Protein AF-A0A7J4J664-F1 (afdb_monomer_lite)

Structure (mmCIF, N/CA/C/O backbone):
data_AF-A0A7J4J664-F1
#
_entry.id   AF-A0A7J4J664-F1
#
loop_
_atom_site.group_PDB
_atom_site.id
_atom_site.type_symbol
_atom_site.label_atom_id
_atom_site.label_alt_id
_atom_site.label_comp_id
_atom_site.label_asym_id
_atom_site.label_entity_id
_atom_site.label_seq_id
_atom_site.pdbx_PDB_ins_code
_atom_site.Cartn_x
_atom_site.Cartn_y
_atom_site.Cartn_z
_atom_site.occupancy
_atom_site.B_iso_or_equiv
_atom_site.auth_seq_id
_atom_site.auth_comp_id
_atom_site.auth_asym_id
_atom_site.auth_atom_id
_atom_site.pdbx_PDB_model_num
ATOM 1 N N . MET A 1 1 ? -30.698 -9.936 -2.844 1.00 39.00 1 MET A N 1
ATOM 2 C CA . MET A 1 1 ? -29.753 -10.890 -2.225 1.00 39.00 1 MET A CA 1
ATOM 3 C C . MET A 1 1 ? -28.487 -10.115 -1.899 1.00 39.00 1 MET A C 1
ATOM 5 O O . MET A 1 1 ? -27.941 -9.512 -2.812 1.00 39.00 1 MET A O 1
ATOM 9 N N . ALA A 1 2 ? -28.091 -10.022 -0.628 1.00 41.78 2 ALA A N 1
ATOM 10 C CA . ALA A 1 2 ? -26.862 -9.332 -0.236 1.00 41.78 2 ALA A CA 1
ATOM 11 C C . ALA A 1 2 ? -25.665 -10.271 -0.453 1.00 41.78 2 ALA A C 1
ATOM 13 O O . ALA A 1 2 ? -25.713 -11.421 -0.023 1.00 41.78 2 ALA A O 1
ATOM 14 N N . GLN A 1 3 ? -24.627 -9.807 -1.153 1.00 42.25 3 GLN A N 1
ATOM 15 C CA . GLN A 1 3 ? -23.366 -10.541 -1.272 1.00 42.25 3 GLN A CA 1
ATOM 16 C C . GLN A 1 3 ? -22.592 -10.412 0.044 1.00 42.25 3 GLN A C 1
ATOM 18 O O . GLN A 1 3 ? -22.299 -9.301 0.489 1.00 42.25 3 GLN A O 1
ATOM 23 N N . ILE A 1 4 ? -22.306 -11.559 0.658 1.00 45.47 4 ILE A N 1
ATOM 24 C CA . ILE A 1 4 ? -21.463 -11.695 1.846 1.00 45.47 4 ILE A CA 1
ATOM 25 C C . ILE A 1 4 ? -20.023 -11.863 1.355 1.00 45.47 4 ILE A C 1
ATOM 27 O O . ILE A 1 4 ? -19.772 -12.678 0.466 1.00 45.47 4 ILE A O 1
ATOM 31 N N . ILE A 1 5 ? -19.093 -11.072 1.890 1.00 51.19 5 ILE A N 1
ATOM 32 C CA . ILE A 1 5 ? -17.671 -11.148 1.542 1.00 51.19 5 ILE A CA 1
ATOM 33 C C . ILE A 1 5 ? -16.972 -11.966 2.632 1.00 51.19 5 ILE A C 1
ATOM 35 O O . ILE A 1 5 ? -16.832 -11.492 3.752 1.00 51.19 5 ILE A O 1
ATOM 39 N N . THR A 1 6 ? -16.533 -13.183 2.306 1.00 41.88 6 THR A N 1
ATOM 40 C CA . THR A 1 6 ? -15.765 -14.052 3.217 1.00 41.88 6 THR A CA 1
ATOM 41 C C . THR A 1 6 ? -14.266 -13.953 2.937 1.00 41.88 6 THR A C 1
ATOM 43 O O . THR A 1 6 ? -13.849 -14.094 1.784 1.00 41.88 6 THR A O 1
ATOM 46 N N . PHE A 1 7 ? -13.450 -13.792 3.983 1.00 47.78 7 PHE A N 1
ATOM 47 C CA . PHE A 1 7 ? -11.984 -13.758 3.891 1.00 47.78 7 PHE A CA 1
ATOM 48 C C . PHE A 1 7 ? -11.348 -15.002 4.539 1.00 47.78 7 PHE A C 1
ATOM 50 O O . PHE A 1 7 ? -11.747 -15.381 5.642 1.00 47.78 7 PHE A O 1
ATOM 57 N N . PRO A 1 8 ? -10.338 -15.638 3.912 1.00 37.78 8 PRO A N 1
ATOM 58 C CA . PRO A 1 8 ? -9.648 -16.773 4.513 1.00 37.78 8 PRO A CA 1
ATOM 59 C C . PRO A 1 8 ? -8.739 -16.305 5.662 1.00 37.78 8 PRO A C 1
ATOM 61 O O . PRO A 1 8 ? -7.808 -15.534 5.442 1.00 37.78 8 PRO A O 1
ATOM 64 N N . GLY A 1 9 ? -8.997 -16.798 6.880 1.00 40.56 9 GLY A N 1
ATOM 65 C CA . GLY A 1 9 ? -8.057 -16.718 8.010 1.00 40.56 9 GLY A CA 1
ATOM 66 C C . GLY A 1 9 ? -8.485 -15.938 9.262 1.00 40.56 9 GLY A C 1
ATOM 67 O O . GLY A 1 9 ? -7.640 -15.753 10.132 1.00 40.56 9 GLY A O 1
ATOM 68 N N . ASN A 1 10 ? -9.743 -15.506 9.408 1.00 42.34 10 ASN A N 1
ATOM 69 C CA . ASN A 1 10 ? -10.208 -14.817 10.623 1.00 42.34 10 ASN A CA 1
ATOM 70 C C . ASN A 1 10 ? -11.135 -15.696 11.484 1.00 42.34 10 ASN A C 1
ATOM 72 O O . ASN A 1 10 ? -12.097 -16.275 10.985 1.00 42.34 10 ASN A O 1
ATOM 76 N N . GLU A 1 11 ? -10.872 -15.738 12.794 1.00 37.19 11 GLU A N 1
ATOM 77 C CA . GLU A 1 11 ? -11.875 -16.080 13.813 1.00 37.19 11 GLU A CA 1
ATOM 78 C C . GLU A 1 11 ? -13.066 -15.092 13.752 1.00 37.19 11 GLU A C 1
ATOM 80 O O . GLU A 1 11 ? -12.902 -13.961 13.284 1.00 37.19 11 GLU A O 1
ATOM 85 N N . PRO A 1 12 ? -14.280 -15.493 14.182 1.00 38.53 12 PRO A N 1
ATOM 86 C CA . PRO A 1 12 ? -15.532 -14.912 13.710 1.00 38.53 12 PRO A CA 1
ATOM 87 C C . PRO A 1 12 ? -15.822 -13.553 14.360 1.00 38.53 12 PRO A C 1
ATOM 89 O O . PRO A 1 12 ? -16.554 -13.447 15.340 1.00 38.53 12 PRO A O 1
ATOM 92 N N . SER A 1 13 ? -15.299 -12.481 13.772 1.00 44.56 13 SER A N 1
ATOM 93 C CA . SER A 1 13 ? -15.976 -11.184 13.782 1.00 44.56 13 SER A CA 1
ATOM 94 C C . SER A 1 13 ? -16.833 -11.128 12.521 1.00 44.56 13 SER A C 1
ATOM 96 O O . SER A 1 13 ? -16.269 -11.100 11.431 1.00 44.56 13 SER A O 1
ATOM 98 N N 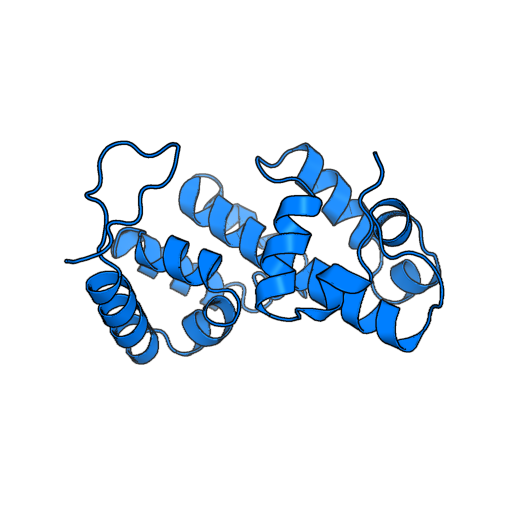. GLY A 1 14 ? -18.158 -11.207 12.682 1.00 51.19 14 GLY A N 1
ATOM 99 C CA . GLY A 1 14 ? -19.135 -11.461 11.615 1.00 51.19 14 GLY A CA 1
ATOM 100 C C . GLY A 1 14 ? -18.859 -10.750 10.288 1.00 51.19 14 GLY A C 1
ATOM 101 O O . GLY A 1 14 ? -18.494 -9.574 10.269 1.00 51.19 14 GLY A O 1
ATOM 102 N N . ASP A 1 15 ? -19.032 -11.491 9.192 1.00 65.81 15 ASP A N 1
ATOM 103 C CA . ASP A 1 15 ? -18.825 -10.997 7.832 1.00 65.81 15 ASP A CA 1
ATOM 104 C C . ASP A 1 15 ? -19.651 -9.725 7.594 1.00 65.81 15 ASP A C 1
ATOM 106 O O . ASP A 1 15 ? -20.878 -9.735 7.705 1.00 65.81 15 ASP A O 1
ATOM 110 N N . LEU A 1 16 ? -18.973 -8.625 7.259 1.00 76.75 16 LEU A N 1
ATOM 111 C CA . LEU A 1 16 ? -19.635 -7.385 6.868 1.00 76.75 16 LEU A CA 1
ATOM 112 C C . LEU A 1 16 ? -20.204 -7.536 5.455 1.00 76.75 16 LEU A C 1
ATOM 114 O O . LEU A 1 16 ? -19.531 -7.984 4.523 1.00 76.75 16 LEU A O 1
ATOM 118 N N . THR A 1 17 ? -21.440 -7.097 5.269 1.00 86.75 17 THR A N 1
ATOM 119 C CA . THR A 1 17 ? -22.032 -6.927 3.944 1.00 86.75 17 THR A CA 1
ATOM 120 C C . THR A 1 17 ? -21.380 -5.756 3.208 1.00 86.75 17 THR A C 1
ATOM 122 O O . THR A 1 17 ? -20.861 -4.813 3.810 1.00 86.75 17 THR A O 1
ATOM 125 N N . LEU A 1 18 ? -21.476 -5.754 1.875 1.00 84.38 18 LEU A N 1
ATOM 126 C CA . LEU A 1 18 ? -20.999 -4.634 1.055 1.00 84.38 18 LEU A CA 1
ATOM 127 C C . LEU A 1 18 ? -21.614 -3.286 1.480 1.00 84.38 18 LEU A C 1
ATOM 129 O O . LEU A 1 18 ? -20.939 -2.259 1.455 1.00 84.38 18 LEU A O 1
ATOM 133 N N . VAL A 1 19 ? -22.887 -3.286 1.888 1.00 88.38 19 VAL A N 1
ATOM 134 C CA . VAL A 1 19 ? -23.586 -2.074 2.339 1.00 88.38 19 VAL A CA 1
ATOM 135 C C . VAL A 1 19 ? -22.968 -1.542 3.631 1.00 88.38 19 VAL A C 1
ATOM 137 O O . VAL A 1 19 ? -22.704 -0.345 3.723 1.00 88.38 19 VAL A O 1
ATOM 140 N N . GLU A 1 20 ? -22.683 -2.417 4.596 1.00 88.69 20 GLU A N 1
ATOM 141 C CA . GLU A 1 20 ? -22.051 -2.034 5.864 1.00 88.69 20 GLU A CA 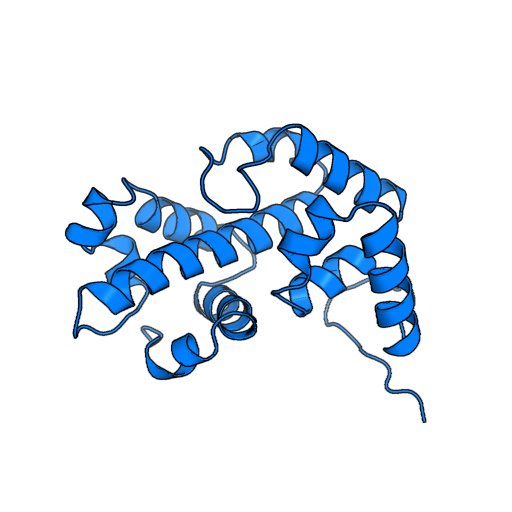1
ATOM 142 C C . GLU A 1 20 ? -20.633 -1.505 5.650 1.00 88.69 20 GLU A C 1
ATOM 144 O O . GLU A 1 20 ? -20.270 -0.480 6.221 1.00 88.69 20 GLU A O 1
ATOM 149 N N . VAL A 1 21 ? -19.850 -2.133 4.767 1.00 89.25 21 VAL A N 1
ATOM 150 C CA . VAL A 1 21 ? -18.510 -1.652 4.395 1.00 89.25 21 VAL A CA 1
ATOM 151 C C . VAL A 1 21 ? -18.571 -0.237 3.817 1.00 89.25 21 VAL A C 1
ATOM 153 O O . VAL A 1 21 ? -17.805 0.632 4.233 1.00 89.25 21 VAL A O 1
ATOM 156 N N . VAL A 1 22 ? -19.492 0.026 2.885 1.00 90.50 22 VAL A N 1
ATOM 157 C CA . VAL A 1 22 ? -19.655 1.358 2.276 1.00 90.50 22 VAL A CA 1
ATOM 158 C C . VAL A 1 22 ? -20.097 2.392 3.313 1.00 90.50 22 VAL A C 1
ATOM 160 O O . VAL A 1 22 ? -19.566 3.503 3.334 1.00 90.50 22 VAL A O 1
ATOM 163 N N . GLN A 1 23 ? -21.033 2.038 4.197 1.00 92.81 23 GLN A N 1
ATOM 164 C CA . GLN A 1 23 ? -21.488 2.921 5.274 1.00 92.81 23 GLN A CA 1
ATOM 165 C C . GLN A 1 23 ? -20.365 3.247 6.262 1.00 92.81 23 GLN A C 1
ATOM 167 O O . GLN A 1 23 ? -20.194 4.413 6.624 1.00 92.81 23 GLN A O 1
ATOM 172 N N . LEU A 1 24 ? -19.574 2.247 6.658 1.00 93.12 24 LEU A N 1
ATOM 173 C CA . LEU A 1 24 ? -18.418 2.432 7.531 1.00 93.12 24 LEU A CA 1
ATOM 174 C C . LEU A 1 24 ? -17.355 3.300 6.864 1.00 93.12 24 LEU A C 1
ATOM 176 O O . LEU A 1 24 ? -16.899 4.256 7.478 1.00 93.12 24 LEU A O 1
ATOM 180 N N . LEU A 1 25 ? -17.008 3.048 5.601 1.00 93.88 25 LEU A N 1
ATOM 181 C CA . LEU A 1 25 ? -16.053 3.885 4.869 1.00 93.88 25 LEU A CA 1
ATOM 182 C C . LEU A 1 25 ? -16.522 5.339 4.771 1.00 93.88 25 LEU A C 1
ATOM 184 O O . LEU A 1 25 ? -15.725 6.251 4.971 1.00 93.88 25 LEU A O 1
ATOM 188 N N . TYR A 1 26 ? -17.809 5.563 4.509 1.00 94.75 26 TYR A N 1
ATOM 189 C CA . TYR A 1 26 ? -18.381 6.907 4.471 1.00 94.75 26 TYR A CA 1
ATOM 190 C C . TYR A 1 26 ? -18.353 7.596 5.843 1.00 94.75 26 TYR A C 1
ATOM 192 O O . TYR A 1 26 ? -18.098 8.798 5.937 1.00 94.75 26 TYR A O 1
ATOM 200 N N . HIS A 1 27 ? -18.598 6.849 6.921 1.00 95.25 27 HIS A N 1
ATOM 201 C CA . HIS A 1 27 ? -18.471 7.360 8.282 1.00 95.25 27 HIS A CA 1
ATOM 202 C C . HIS A 1 27 ? -17.016 7.723 8.612 1.00 95.25 27 HIS A C 1
ATOM 204 O O . HIS A 1 27 ? -16.737 8.833 9.068 1.00 95.25 27 HIS A O 1
ATOM 210 N N . GLU A 1 28 ? -16.081 6.826 8.310 1.00 96.12 28 GLU A N 1
ATOM 211 C CA . GLU A 1 28 ? -14.649 7.028 8.512 1.00 96.12 28 GLU A CA 1
ATOM 212 C C . GLU A 1 28 ? -14.104 8.198 7.685 1.00 96.12 28 GLU A C 1
ATOM 214 O O . GLU A 1 28 ? -13.257 8.944 8.166 1.00 96.12 28 GLU A O 1
ATOM 219 N N . GLU A 1 29 ? -14.615 8.431 6.475 1.00 96.19 29 GLU A N 1
ATOM 220 C CA . GLU A 1 29 ? -14.227 9.577 5.642 1.00 96.19 29 GLU A CA 1
ATOM 221 C C . GLU A 1 29 ? -14.579 10.917 6.303 1.00 96.19 29 GLU A C 1
ATOM 223 O O . GLU A 1 29 ? -13.836 11.886 6.163 1.00 96.19 29 GLU A O 1
ATOM 228 N N . LYS A 1 30 ? -15.669 10.973 7.079 1.00 96.44 30 LYS A N 1
ATOM 229 C CA . LYS A 1 30 ? -16.039 12.166 7.858 1.00 96.44 30 LYS A CA 1
ATOM 230 C C . LYS A 1 30 ? -15.204 12.320 9.122 1.00 96.44 30 LYS A C 1
ATOM 232 O O . LYS A 1 30 ? -14.838 13.436 9.476 1.00 96.44 30 LYS A O 1
ATOM 237 N N . MET A 1 31 ? -14.928 11.215 9.810 1.00 95.50 31 MET A N 1
ATOM 238 C CA . MET A 1 31 ? -14.220 11.229 11.092 1.00 95.50 31 MET A CA 1
ATOM 239 C C . MET A 1 31 ? -12.708 11.405 10.921 1.00 95.50 31 MET A C 1
ATOM 241 O O . MET A 1 31 ? -12.060 12.066 11.729 1.00 95.50 31 MET A O 1
ATOM 245 N N . ARG A 1 32 ? -12.138 10.800 9.874 1.00 96.00 32 ARG A N 1
ATOM 246 C CA . ARG A 1 32 ? -10.693 10.636 9.659 1.00 96.00 32 ARG A CA 1
ATOM 247 C C . ARG A 1 32 ? -10.322 10.880 8.187 1.00 96.00 32 ARG A C 1
ATOM 249 O O . ARG A 1 32 ? -9.676 10.026 7.568 1.00 96.00 32 ARG A O 1
ATOM 256 N N . PRO A 1 33 ? -10.681 12.044 7.610 1.00 96.44 33 PRO A N 1
ATOM 257 C CA . PRO A 1 33 ? -10.576 12.299 6.170 1.00 96.44 33 PRO A CA 1
ATOM 258 C C . PRO A 1 33 ? -9.158 12.106 5.624 1.00 96.44 33 PRO A C 1
ATOM 260 O O . PRO A 1 33 ? -8.974 11.513 4.566 1.00 96.44 33 PRO A O 1
ATOM 263 N N . GLU A 1 34 ? -8.140 12.546 6.366 1.00 96.56 34 GLU A N 1
ATOM 264 C CA . GLU A 1 34 ? -6.739 12.435 5.939 1.00 96.56 34 GLU A CA 1
ATOM 265 C C . GLU A 1 34 ? -6.208 10.997 5.943 1.00 96.56 34 GLU A C 1
ATOM 267 O O . GLU A 1 34 ? -5.300 10.674 5.184 1.00 96.56 34 GLU A O 1
ATOM 272 N N . LEU A 1 35 ? -6.728 10.128 6.813 1.00 97.19 35 LEU A N 1
ATOM 273 C CA . LEU A 1 35 ? -6.356 8.716 6.797 1.00 97.19 35 LEU A CA 1
ATOM 274 C C . LEU A 1 35 ? -7.065 8.014 5.639 1.00 97.19 35 LEU A C 1
ATOM 276 O O . LEU A 1 35 ? -6.430 7.304 4.866 1.00 97.19 35 LEU A O 1
ATOM 280 N N . ILE A 1 36 ? -8.368 8.251 5.484 1.00 97.19 36 ILE A N 1
ATOM 281 C CA . ILE A 1 36 ? -9.159 7.619 4.428 1.00 97.19 36 ILE A CA 1
ATOM 282 C C . ILE A 1 36 ? -8.711 8.050 3.033 1.00 97.19 36 ILE A C 1
ATOM 284 O O . ILE A 1 36 ? -8.695 7.208 2.140 1.00 97.19 36 ILE A O 1
ATOM 288 N N . SER A 1 37 ? -8.251 9.286 2.834 1.00 96.75 37 SER A N 1
ATOM 289 C CA . SER A 1 37 ? -7.697 9.713 1.542 1.00 96.75 37 SER A CA 1
ATOM 290 C C . SER A 1 37 ? -6.460 8.911 1.110 1.00 96.75 37 SER A C 1
ATOM 292 O O . SER A 1 37 ? -6.214 8.779 -0.087 1.00 96.75 37 SER A O 1
ATOM 294 N N . ILE A 1 38 ? -5.716 8.331 2.060 1.00 97.19 38 ILE A N 1
ATOM 295 C CA . ILE A 1 38 ? -4.574 7.441 1.800 1.00 97.19 38 ILE A CA 1
ATOM 296 C C . ILE A 1 38 ? -5.043 6.003 1.531 1.00 97.19 38 ILE A C 1
ATOM 298 O O . ILE A 1 38 ? -4.460 5.303 0.714 1.00 97.19 38 ILE A O 1
ATOM 302 N N . LEU A 1 39 ? -6.077 5.516 2.219 1.00 97.50 39 LEU A N 1
ATOM 303 C CA . LEU A 1 39 ? -6.481 4.107 2.108 1.00 97.50 39 LEU A CA 1
ATOM 304 C C . LEU A 1 39 ? -7.451 3.860 0.945 1.00 97.50 39 LEU A C 1
ATOM 306 O O . LEU A 1 39 ? -7.318 2.871 0.232 1.00 97.50 39 LEU A O 1
ATOM 310 N N . LYS A 1 40 ? -8.413 4.766 0.734 1.00 94.94 40 LYS A N 1
ATOM 311 C CA . LYS A 1 40 ? -9.518 4.644 -0.236 1.00 94.94 40 LYS A CA 1
ATOM 312 C C . LYS A 1 40 ? -9.084 4.384 -1.688 1.00 94.94 40 LYS A C 1
ATOM 314 O O . LYS A 1 40 ? -9.808 3.654 -2.363 1.00 94.94 40 LYS A O 1
ATOM 319 N N . PRO A 1 41 ? -7.941 4.901 -2.187 1.00 96.25 41 PRO A N 1
ATOM 320 C CA . PRO A 1 41 ? -7.448 4.554 -3.523 1.00 96.25 41 PRO A CA 1
ATOM 321 C C . PRO A 1 41 ? -7.096 3.070 -3.708 1.00 96.25 41 PRO A C 1
ATOM 323 O O . PRO A 1 41 ? -6.960 2.622 -4.843 1.00 96.25 41 PRO A O 1
ATOM 326 N N . ILE A 1 42 ? -6.940 2.313 -2.616 1.00 97.25 42 ILE A N 1
ATOM 327 C CA . ILE A 1 42 ? -6.651 0.876 -2.616 1.00 97.25 42 ILE A CA 1
ATOM 328 C C . ILE A 1 42 ? -7.789 0.177 -1.846 1.00 97.25 42 ILE A C 1
ATOM 330 O O . ILE A 1 42 ? -7.668 -0.038 -0.634 1.00 97.25 42 ILE A O 1
ATOM 334 N N . PRO A 1 43 ? -8.921 -0.137 -2.510 1.00 94.50 43 PRO A N 1
ATOM 335 C CA . PRO A 1 43 ? -10.121 -0.682 -1.878 1.00 94.50 43 PRO A CA 1
ATOM 336 C C . PRO A 1 43 ? -9.871 -1.814 -0.882 1.00 94.50 43 PRO A C 1
ATOM 338 O O . PRO A 1 43 ? -10.409 -1.755 0.219 1.00 94.50 43 PRO A O 1
ATOM 341 N N . ASP A 1 44 ? -9.011 -2.785 -1.190 1.00 95.38 44 ASP A N 1
ATOM 342 C CA . ASP A 1 44 ? -8.766 -3.914 -0.277 1.00 95.38 44 ASP A CA 1
ATOM 343 C C . ASP A 1 44 ? -8.135 -3.477 1.052 1.00 95.38 44 ASP A C 1
ATOM 345 O O . ASP A 1 44 ? -8.445 -4.028 2.106 1.00 95.38 44 ASP A O 1
ATOM 349 N N . ILE A 1 45 ? -7.278 -2.454 1.026 1.00 97.00 45 ILE A N 1
ATOM 350 C CA . ILE A 1 45 ? -6.678 -1.873 2.233 1.00 97.00 45 ILE A CA 1
ATOM 351 C C . ILE A 1 45 ? -7.722 -1.067 3.010 1.00 97.00 45 ILE A C 1
ATOM 353 O O . ILE A 1 45 ? -7.769 -1.137 4.239 1.00 97.00 45 ILE A O 1
ATOM 357 N N . ALA A 1 46 ? -8.569 -0.309 2.312 1.00 96.62 46 ALA A N 1
ATOM 358 C CA . ALA A 1 46 ? -9.646 0.454 2.936 1.00 96.62 46 ALA A CA 1
ATOM 359 C C . ALA A 1 46 ? -10.678 -0.467 3.612 1.00 96.62 46 ALA A C 1
ATOM 361 O O . ALA A 1 46 ? -11.123 -0.189 4.726 1.00 96.62 46 ALA A O 1
ATOM 362 N N . ILE A 1 47 ? -11.015 -1.587 2.970 1.00 94.56 47 ILE A N 1
ATOM 363 C CA . ILE A 1 47 ? -11.901 -2.620 3.515 1.00 94.56 47 ILE A CA 1
ATOM 364 C C . ILE A 1 47 ? -11.263 -3.259 4.752 1.00 94.56 47 ILE A C 1
ATOM 366 O O . ILE A 1 47 ? -11.888 -3.319 5.811 1.00 94.56 47 ILE A O 1
ATOM 370 N N . GLU A 1 48 ? -9.997 -3.672 4.662 1.00 94.69 48 GLU A N 1
ATOM 371 C CA . GLU A 1 48 ? -9.277 -4.248 5.801 1.00 94.69 48 GLU A CA 1
ATOM 372 C C . GLU A 1 48 ? -9.232 -3.274 6.992 1.00 94.69 48 GLU A C 1
ATOM 374 O O . GLU A 1 48 ? -9.452 -3.682 8.133 1.00 94.69 48 GLU A O 1
ATOM 379 N N . TYR A 1 49 ? -9.058 -1.975 6.739 1.00 96.25 49 TYR A N 1
ATOM 380 C CA . TYR A 1 49 ? -9.120 -0.939 7.770 1.00 96.25 49 TYR A CA 1
ATOM 381 C C . TYR A 1 49 ? -10.479 -0.862 8.477 1.00 96.25 49 TYR A C 1
ATOM 383 O O . TYR A 1 49 ? -10.524 -0.849 9.709 1.00 96.25 49 TYR A O 1
ATOM 391 N N . VAL A 1 50 ? -11.593 -0.822 7.738 1.00 94.81 50 VAL A N 1
ATOM 392 C CA . VAL A 1 50 ? -12.921 -0.705 8.371 1.00 94.81 50 VAL A CA 1
ATOM 393 C C . VAL A 1 50 ? -13.331 -1.966 9.126 1.00 94.81 50 VAL A C 1
ATOM 395 O O . VAL A 1 50 ? -14.148 -1.884 10.039 1.00 94.81 50 VAL A O 1
ATOM 398 N N . THR A 1 51 ? -12.708 -3.109 8.827 1.00 91.69 51 THR A N 1
ATOM 399 C CA . THR A 1 51 ? -12.898 -4.361 9.582 1.00 91.69 51 THR A CA 1
ATOM 400 C C . THR A 1 51 ? -12.122 -4.409 10.907 1.00 91.69 51 THR A C 1
ATOM 402 O O . THR A 1 51 ? -12.274 -5.363 11.673 1.00 91.69 51 THR A O 1
ATOM 405 N N . LEU A 1 52 ? -11.259 -3.425 11.189 1.00 92.19 52 LEU A N 1
ATOM 406 C CA . LEU A 1 52 ? -10.631 -3.274 12.504 1.00 92.19 52 LEU A CA 1
ATOM 407 C C . LEU A 1 52 ? -11.674 -2.871 13.551 1.00 92.19 52 LEU A C 1
ATOM 409 O O . LEU A 1 52 ? -12.689 -2.267 13.225 1.00 92.19 52 LEU A O 1
ATOM 413 N N . HIS A 1 53 ? -11.416 -3.131 14.830 1.00 91.31 53 HIS A N 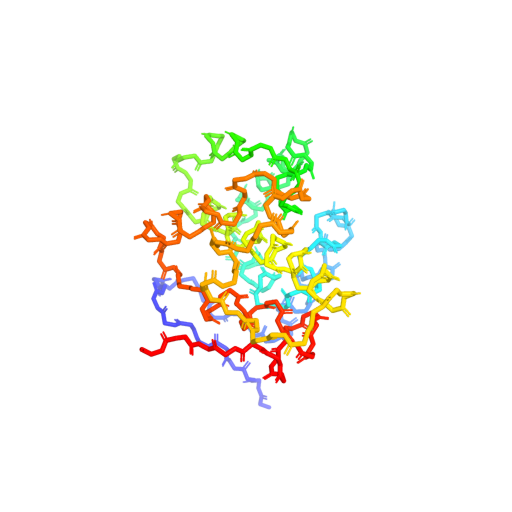1
ATOM 414 C CA . HIS A 1 53 ? -12.251 -2.568 15.895 1.00 91.31 53 HIS A CA 1
ATOM 415 C C . HIS A 1 53 ? -12.054 -1.044 16.009 1.00 91.31 53 HIS A C 1
ATOM 417 O O . HIS A 1 53 ? -10.988 -0.524 15.679 1.00 91.31 53 HIS A O 1
ATOM 423 N N . GLU A 1 54 ? -13.047 -0.311 16.526 1.00 90.44 54 GLU A N 1
ATOM 424 C CA . GLU A 1 54 ? -12.990 1.160 16.651 1.00 90.44 54 GLU A CA 1
ATOM 425 C C . GLU A 1 54 ? -11.745 1.646 17.416 1.00 90.44 54 GLU A C 1
ATOM 427 O O . GLU A 1 54 ? -11.067 2.584 16.996 1.00 90.44 54 GLU A O 1
ATOM 432 N N . ASN A 1 55 ? -11.372 0.957 18.499 1.00 92.19 55 ASN A N 1
ATOM 433 C CA . ASN A 1 55 ? -10.154 1.263 19.254 1.00 92.19 55 ASN A CA 1
ATOM 434 C C . ASN A 1 55 ? -8.877 1.095 18.404 1.00 92.19 55 ASN A C 1
ATOM 436 O O . ASN A 1 55 ? -7.957 1.906 18.497 1.00 92.19 55 ASN A O 1
ATOM 440 N N . GLN A 1 56 ? -8.824 0.078 17.542 1.00 94.50 56 GLN A N 1
ATOM 441 C CA . GLN A 1 56 ? -7.713 -0.166 16.623 1.00 94.50 56 GLN A CA 1
ATOM 442 C C . GLN A 1 56 ? -7.673 0.884 15.507 1.00 94.50 56 GLN A C 1
ATOM 444 O O . GLN A 1 56 ? -6.590 1.368 15.176 1.00 94.50 56 GLN A O 1
ATOM 449 N N . ARG A 1 57 ? -8.833 1.295 14.976 1.00 94.88 57 ARG A N 1
ATOM 450 C CA . ARG A 1 57 ? -8.935 2.403 14.014 1.00 94.88 57 ARG A CA 1
ATOM 451 C C . ARG A 1 57 ? -8.404 3.710 14.600 1.00 94.88 57 ARG A C 1
ATOM 453 O O . ARG A 1 57 ? -7.616 4.387 13.938 1.00 94.88 57 ARG A O 1
ATOM 460 N N . GLY A 1 58 ? -8.739 4.013 15.856 1.00 94.38 58 GLY A N 1
ATOM 461 C CA . GLY A 1 58 ? -8.199 5.165 16.586 1.00 94.38 58 GLY A CA 1
ATOM 462 C C . GLY A 1 58 ? -6.680 5.098 16.795 1.00 94.38 58 GLY A C 1
ATOM 463 O O . GLY A 1 58 ? -5.980 6.093 16.606 1.00 94.38 58 GLY A O 1
ATOM 464 N N . VAL A 1 59 ? -6.134 3.918 17.112 1.00 95.06 59 VAL A N 1
ATOM 465 C CA . VAL A 1 59 ? -4.674 3.716 17.190 1.00 95.06 59 VAL A CA 1
ATOM 466 C C . VAL A 1 59 ? -4.006 3.925 15.830 1.00 95.06 59 VAL A C 1
ATOM 468 O O . VAL A 1 59 ? -2.944 4.544 15.767 1.00 95.06 59 VAL A O 1
ATOM 471 N N . PHE A 1 60 ? -4.610 3.444 14.742 1.00 96.31 60 PHE A N 1
ATOM 472 C CA . PHE A 1 60 ? -4.063 3.612 13.396 1.00 96.31 60 PHE A CA 1
ATOM 473 C C . PHE A 1 60 ? -4.057 5.079 12.952 1.00 96.31 60 PHE A C 1
ATOM 475 O O . PHE A 1 60 ? -3.079 5.555 12.376 1.00 96.31 60 PHE A O 1
ATOM 482 N N . GLU A 1 61 ? -5.106 5.827 13.294 1.00 96.44 61 GLU A N 1
ATOM 483 C CA . GLU A 1 61 ? -5.165 7.272 13.077 1.00 96.44 61 GLU A CA 1
ATOM 484 C C . GLU A 1 61 ? -4.080 8.010 13.867 1.00 96.44 61 GLU A C 1
ATOM 486 O O . GLU A 1 61 ? -3.366 8.845 13.306 1.00 96.44 61 GLU A O 1
ATOM 491 N N . LYS A 1 62 ? -3.914 7.682 15.154 1.00 96.00 62 LYS A N 1
ATOM 492 C CA . LYS A 1 62 ? -2.859 8.261 15.994 1.00 96.00 62 LYS A CA 1
ATOM 493 C C . LYS A 1 62 ? -1.472 7.964 15.425 1.00 96.00 62 LYS A C 1
ATOM 495 O O . LYS A 1 62 ? -0.662 8.876 15.291 1.00 96.00 62 LYS A O 1
ATOM 500 N N . PHE A 1 63 ? -1.238 6.724 15.001 1.00 96.06 63 PHE A N 1
ATOM 501 C CA . PHE A 1 63 ? -0.005 6.326 14.331 1.00 96.06 63 PHE A CA 1
ATOM 502 C C . PHE A 1 63 ? 0.250 7.147 13.063 1.00 96.06 63 PHE A C 1
ATOM 504 O O . PHE A 1 63 ? 1.337 7.697 12.895 1.00 96.06 63 PHE A O 1
ATOM 511 N N . ARG A 1 64 ? -0.754 7.303 12.191 1.00 95.19 64 ARG A N 1
ATOM 512 C CA . ARG A 1 64 ? -0.635 8.174 11.015 1.00 95.19 64 ARG A CA 1
ATOM 513 C C . ARG A 1 64 ? -0.273 9.592 11.440 1.00 95.19 64 ARG A C 1
ATOM 515 O O . ARG A 1 64 ? 0.569 10.213 10.790 1.00 95.19 64 ARG A O 1
ATOM 522 N N . LYS A 1 65 ? -0.910 10.132 12.486 1.00 95.00 65 LYS A N 1
ATOM 523 C CA . LYS A 1 65 ? -0.661 11.495 12.982 1.00 95.00 65 LYS A CA 1
ATOM 524 C C . LYS A 1 65 ? 0.782 11.705 13.415 1.00 95.00 65 LYS A C 1
ATOM 526 O O . LYS A 1 65 ? 1.390 12.681 12.983 1.00 95.00 65 LYS A O 1
ATOM 531 N N . GLU A 1 66 ? 1.327 10.765 14.172 1.00 94.69 66 GLU A N 1
ATOM 532 C CA . GLU A 1 66 ? 2.712 10.797 14.649 1.00 94.69 66 GLU A CA 1
ATOM 533 C C . GLU A 1 66 ? 3.733 10.531 13.528 1.00 94.69 66 GLU A C 1
ATOM 535 O O . GLU A 1 66 ? 4.810 11.126 13.519 1.00 94.69 66 GLU A O 1
ATOM 540 N N . TYR A 1 67 ? 3.384 9.702 12.537 1.00 94.75 67 TYR A N 1
ATOM 541 C CA . TYR A 1 67 ? 4.271 9.304 11.439 1.00 94.75 67 TYR A CA 1
ATOM 542 C C . TYR A 1 67 ? 3.637 9.558 10.055 1.00 94.75 67 TYR A C 1
ATOM 544 O O . TYR A 1 67 ? 3.383 8.614 9.297 1.00 94.75 67 TYR A O 1
ATOM 552 N N . PRO A 1 68 ? 3.421 10.828 9.655 1.00 92.19 68 PRO A N 1
ATOM 553 C CA . PRO A 1 68 ? 2.625 11.187 8.471 1.00 92.19 68 PRO A CA 1
ATOM 554 C C . PRO A 1 68 ? 3.185 10.657 7.144 1.00 92.19 68 PRO A C 1
ATOM 556 O O . PRO A 1 68 ? 2.445 10.471 6.183 1.00 92.19 68 PRO A O 1
ATOM 559 N N . LYS A 1 69 ? 4.491 10.378 7.088 1.00 93.06 69 LYS A N 1
ATOM 560 C CA . LYS A 1 69 ? 5.185 9.860 5.899 1.00 93.06 69 LYS A CA 1
ATOM 561 C C . LYS A 1 69 ? 5.307 8.334 5.866 1.00 93.06 69 LYS A C 1
ATOM 563 O O . LYS A 1 69 ? 5.869 7.781 4.919 1.00 93.06 69 LYS A O 1
ATOM 568 N N . TYR A 1 70 ? 4.851 7.635 6.908 1.00 94.88 70 TYR A N 1
ATOM 569 C CA . TYR A 1 70 ? 5.053 6.191 7.002 1.00 94.88 70 TYR A CA 1
ATOM 570 C C . TYR A 1 70 ? 4.235 5.441 5.949 1.00 94.88 70 TYR A C 1
ATOM 572 O O . TYR A 1 70 ? 4.813 4.681 5.169 1.00 94.88 70 TYR A O 1
ATOM 580 N N . LEU A 1 71 ? 2.918 5.684 5.919 1.00 95.69 71 LEU A N 1
ATOM 581 C CA . LEU A 1 71 ? 1.971 4.980 5.046 1.00 95.69 71 LEU A CA 1
ATOM 582 C C . LEU A 1 71 ? 2.214 5.276 3.563 1.00 95.69 71 LEU A C 1
ATOM 584 O O . LEU A 1 71 ? 2.046 4.393 2.737 1.00 95.69 71 LEU A O 1
ATOM 588 N N . THR A 1 72 ? 2.672 6.484 3.229 1.00 93.62 72 THR A N 1
ATOM 589 C CA . THR A 1 72 ? 2.976 6.885 1.846 1.00 93.62 72 THR A CA 1
ATOM 590 C C . THR A 1 72 ? 4.344 6.401 1.362 1.00 93.62 72 THR A C 1
ATOM 592 O O . THR A 1 72 ? 4.763 6.747 0.264 1.00 93.62 72 THR A O 1
ATOM 595 N N . GLY A 1 73 ? 5.082 5.632 2.171 1.00 87.56 73 GLY A N 1
ATOM 596 C CA . GLY A 1 73 ? 6.374 5.068 1.769 1.00 87.56 73 GLY A CA 1
ATOM 597 C C . GLY A 1 73 ? 7.544 6.054 1.734 1.00 87.56 73 GLY A C 1
ATOM 598 O O . GLY A 1 73 ? 8.666 5.631 1.477 1.00 87.56 73 GLY A O 1
ATOM 599 N N . THR A 1 74 ? 7.320 7.334 2.047 1.00 84.44 74 THR A N 1
ATOM 600 C CA . THR A 1 74 ? 8.329 8.407 1.922 1.00 84.44 74 THR A CA 1
ATOM 601 C C . THR A 1 74 ? 9.176 8.634 3.183 1.00 84.44 74 THR A C 1
ATOM 603 O O . THR A 1 74 ? 10.198 9.312 3.120 1.00 84.44 74 THR A O 1
ATOM 606 N N . GLY A 1 75 ? 8.766 8.099 4.339 1.00 79.19 75 GLY A N 1
ATOM 607 C CA . GLY A 1 75 ? 9.526 8.161 5.600 1.00 79.19 75 GLY A CA 1
ATOM 608 C C . GLY A 1 75 ? 10.548 7.029 5.774 1.00 79.19 75 GLY A C 1
ATOM 609 O O . GLY A 1 75 ? 10.552 6.077 4.999 1.00 79.19 75 GLY A O 1
ATOM 610 N N . ASP A 1 76 ? 11.352 7.080 6.839 1.00 74.75 76 ASP A N 1
ATOM 611 C CA . ASP A 1 76 ? 12.446 6.134 7.153 1.00 74.75 76 ASP A CA 1
ATOM 612 C C . ASP A 1 76 ? 12.004 4.708 7.556 1.00 74.75 76 ASP A C 1
ATOM 614 O O . ASP A 1 76 ? 12.816 3.790 7.610 1.00 74.75 76 ASP A O 1
ATOM 618 N N . GLY A 1 77 ? 10.711 4.486 7.805 1.00 81.06 77 GLY A N 1
ATOM 619 C CA . GLY A 1 77 ? 10.170 3.181 8.195 1.00 81.06 77 GLY A CA 1
ATOM 620 C C . GLY A 1 77 ? 10.359 2.826 9.677 1.00 81.06 77 GLY A C 1
ATOM 621 O O . GLY A 1 77 ? 9.807 1.820 10.123 1.00 81.06 77 GLY A O 1
ATOM 622 N N . CYS A 1 78 ? 11.041 3.659 10.467 1.00 83.12 78 CYS A N 1
ATOM 623 C CA . CYS A 1 78 ? 11.286 3.420 11.894 1.00 83.12 78 CYS A CA 1
ATOM 624 C C . CYS A 1 78 ? 10.017 3.533 12.747 1.00 83.12 78 CYS A C 1
ATOM 626 O O . CYS A 1 78 ? 9.929 2.912 13.806 1.00 83.12 78 CYS A O 1
ATOM 628 N N . GLY A 1 79 ? 9.013 4.279 12.271 1.00 83.25 79 GLY A N 1
ATOM 629 C CA . GLY A 1 79 ? 7.749 4.477 12.985 1.00 83.25 79 GLY A CA 1
ATOM 630 C C . GLY A 1 79 ? 7.017 3.179 13.332 1.00 83.25 79 GLY A C 1
ATOM 631 O O . GLY A 1 79 ? 6.293 3.137 14.320 1.00 83.25 79 GLY A O 1
ATOM 632 N N . ILE A 1 80 ? 7.254 2.087 12.594 1.00 89.81 80 ILE A N 1
ATOM 633 C CA . ILE A 1 80 ? 6.570 0.805 12.823 1.00 89.81 80 ILE A CA 1
ATOM 634 C C . ILE A 1 80 ? 6.744 0.251 14.243 1.00 89.81 80 ILE A C 1
ATOM 636 O O . ILE A 1 80 ? 5.861 -0.463 14.711 1.00 89.81 80 ILE A O 1
ATOM 640 N N . LYS A 1 81 ? 7.821 0.635 14.945 1.00 87.44 81 LYS A N 1
ATOM 641 C CA . LYS A 1 81 ? 8.079 0.283 16.351 1.00 87.44 81 LYS A CA 1
ATOM 642 C C . LYS A 1 81 ? 6.926 0.671 17.282 1.00 87.44 81 LYS A C 1
ATOM 644 O O . LYS A 1 81 ? 6.628 -0.036 18.233 1.00 87.44 81 LYS A O 1
ATOM 649 N N . TYR A 1 82 ? 6.196 1.737 16.956 1.00 84.12 82 TYR A N 1
ATOM 650 C CA . TYR A 1 82 ? 4.995 2.163 17.684 1.00 84.12 82 TYR A CA 1
ATOM 651 C C . TYR A 1 82 ? 3.857 1.120 17.684 1.00 84.12 82 TYR A C 1
ATOM 653 O O . TYR A 1 82 ? 2.961 1.112 18.542 1.00 84.12 82 TYR A O 1
ATOM 661 N N . LEU A 1 83 ? 3.863 0.244 16.680 1.00 88.94 83 LEU A N 1
ATOM 662 C CA . LEU A 1 83 ? 2.838 -0.760 16.440 1.00 88.94 83 LEU A CA 1
ATOM 663 C C . LEU A 1 83 ? 3.338 -2.189 16.682 1.00 88.94 83 LEU A C 1
ATOM 665 O O . LEU A 1 83 ? 2.561 -3.101 16.431 1.00 88.94 83 LEU A O 1
ATOM 669 N N . GLU A 1 84 ? 4.572 -2.412 17.150 1.00 77.12 84 GLU A N 1
ATOM 670 C CA . GLU A 1 84 ? 5.175 -3.758 17.219 1.00 77.12 84 GLU A CA 1
ATOM 671 C C . GLU A 1 84 ? 4.315 -4.782 17.978 1.00 77.12 84 GLU A C 1
ATOM 673 O O . GLU A 1 84 ? 4.102 -5.873 17.460 1.00 77.12 84 GLU A O 1
ATOM 678 N N . ASP A 1 85 ? 3.689 -4.397 19.093 1.00 78.00 85 ASP A N 1
ATOM 679 C CA . ASP A 1 85 ? 2.791 -5.285 19.858 1.00 78.00 85 ASP A CA 1
ATOM 680 C C . ASP A 1 85 ? 1.374 -5.420 19.261 1.00 78.00 85 ASP A C 1
ATOM 682 O O . ASP A 1 85 ? 0.501 -6.097 19.804 1.00 78.00 85 ASP A O 1
ATOM 686 N N . LYS A 1 86 ? 1.089 -4.728 18.155 1.00 79.06 86 LYS A N 1
ATOM 687 C CA . LYS A 1 86 ? -0.250 -4.579 17.564 1.00 79.06 86 LYS A CA 1
ATOM 688 C C . LYS A 1 86 ? -0.302 -5.246 16.196 1.00 79.06 86 LYS A C 1
ATOM 690 O O . LYS A 1 86 ? -0.541 -4.582 15.185 1.00 79.06 86 LYS A O 1
ATOM 695 N N . ASN A 1 87 ? -0.110 -6.566 16.179 1.00 83.94 87 ASN A N 1
ATOM 696 C CA . ASN A 1 87 ? 0.090 -7.393 14.980 1.00 83.94 87 ASN A CA 1
ATOM 697 C C . ASN A 1 87 ? -0.786 -7.001 13.777 1.00 83.94 87 ASN A C 1
ATOM 699 O O . ASN A 1 87 ? -0.246 -6.708 12.715 1.00 83.94 87 ASN A O 1
ATOM 703 N N . ARG A 1 88 ? -2.116 -6.907 13.932 1.00 90.12 88 ARG A N 1
ATOM 704 C CA . ARG A 1 88 ? -3.032 -6.583 12.817 1.00 90.12 88 ARG A CA 1
ATOM 705 C C . ARG A 1 88 ? -2.882 -5.146 12.297 1.00 90.12 88 ARG A C 1
ATOM 707 O O . ARG A 1 88 ? -2.902 -4.923 11.094 1.00 90.12 88 ARG A O 1
ATOM 714 N N . ILE A 1 89 ? -2.665 -4.175 13.185 1.00 93.44 89 ILE A N 1
ATOM 715 C CA . ILE A 1 89 ? -2.488 -2.763 12.810 1.00 93.44 89 ILE A CA 1
ATOM 716 C C . ILE A 1 89 ? -1.123 -2.558 12.144 1.00 93.44 89 ILE A C 1
ATOM 718 O O . ILE A 1 89 ? -1.027 -1.908 11.106 1.00 93.44 89 ILE A O 1
ATOM 722 N N . ALA A 1 90 ? -0.066 -3.139 12.719 1.00 93.69 90 ALA A N 1
ATOM 723 C CA . ALA A 1 90 ? 1.277 -3.112 12.144 1.00 93.69 90 ALA A CA 1
ATOM 724 C C . ALA A 1 90 ? 1.306 -3.777 10.766 1.00 93.69 90 ALA A C 1
ATOM 726 O O . ALA A 1 90 ? 1.959 -3.284 9.847 1.00 93.69 90 ALA A O 1
ATOM 727 N N . SER A 1 91 ? 0.578 -4.886 10.633 1.00 93.38 91 SER A N 1
ATOM 728 C CA . SER A 1 91 ? 0.392 -5.614 9.387 1.00 93.38 91 SER A CA 1
ATOM 729 C C . SER A 1 91 ? -0.207 -4.698 8.309 1.00 93.38 91 SER A C 1
ATOM 731 O O . SER A 1 91 ? 0.447 -4.420 7.301 1.00 93.38 91 SER A O 1
ATOM 733 N N . LEU A 1 92 ? -1.367 -4.096 8.584 1.00 95.81 92 LEU A N 1
ATOM 734 C CA . LEU A 1 92 ? -2.013 -3.147 7.676 1.00 95.81 92 LEU A CA 1
ATOM 735 C C . LEU A 1 92 ? -1.107 -1.951 7.331 1.00 95.81 92 LEU A C 1
ATOM 737 O O . LEU A 1 92 ? -0.995 -1.581 6.165 1.00 95.81 92 LEU A O 1
ATOM 741 N N . ALA A 1 93 ? -0.393 -1.381 8.310 1.00 95.94 93 ALA A N 1
ATOM 742 C CA . ALA A 1 93 ? 0.527 -0.262 8.078 1.00 95.94 93 ALA A CA 1
ATOM 743 C C . ALA A 1 93 ? 1.634 -0.616 7.075 1.00 95.94 93 ALA A C 1
ATOM 745 O O . ALA A 1 93 ? 1.934 0.172 6.174 1.00 95.94 93 ALA A O 1
ATOM 746 N N . ARG A 1 94 ? 2.251 -1.795 7.242 1.00 95.06 94 ARG A N 1
ATOM 747 C CA . ARG A 1 94 ? 3.304 -2.299 6.350 1.00 95.06 94 ARG A CA 1
ATOM 748 C C . ARG A 1 94 ? 2.748 -2.560 4.956 1.00 95.06 94 ARG A C 1
ATOM 750 O O . ARG A 1 94 ? 3.347 -2.096 3.992 1.00 95.06 94 ARG A O 1
ATOM 757 N N . LYS A 1 95 ? 1.588 -3.213 4.852 1.00 96.25 95 LYS A N 1
ATOM 758 C CA . LYS A 1 95 ? 0.898 -3.475 3.581 1.00 96.25 95 LYS A CA 1
ATOM 759 C C . LYS A 1 95 ? 0.629 -2.180 2.805 1.00 96.25 95 LYS A C 1
ATOM 761 O O . LYS A 1 95 ? 1.009 -2.074 1.637 1.00 96.25 95 LYS A O 1
ATOM 766 N N . THR A 1 96 ? 0.077 -1.159 3.465 1.00 97.38 96 THR A N 1
ATOM 767 C CA . THR A 1 96 ? -0.131 0.176 2.873 1.00 97.38 96 THR A CA 1
ATOM 768 C C . THR A 1 96 ? 1.184 0.798 2.423 1.00 97.38 96 THR A C 1
ATOM 770 O O . THR A 1 96 ? 1.311 1.211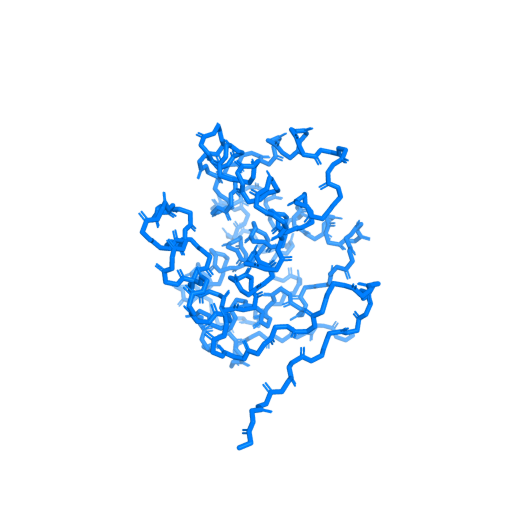 1.270 1.00 97.38 96 THR A O 1
ATOM 773 N N . ARG A 1 97 ? 2.194 0.799 3.298 1.00 96.50 97 ARG A N 1
ATOM 774 C CA . ARG A 1 97 ? 3.516 1.351 2.998 1.00 96.50 97 ARG A CA 1
ATOM 775 C C . ARG A 1 97 ? 4.158 0.692 1.780 1.00 96.50 97 ARG A C 1
ATOM 777 O O . ARG A 1 97 ? 4.614 1.397 0.885 1.00 96.50 97 ARG A O 1
ATOM 784 N N . PHE A 1 98 ? 4.203 -0.635 1.740 1.00 96.69 98 PHE A N 1
ATOM 785 C CA . PHE A 1 98 ? 4.813 -1.388 0.644 1.00 96.69 98 PHE A CA 1
ATOM 786 C C . PHE A 1 98 ? 4.104 -1.117 -0.682 1.00 96.69 98 PHE A C 1
ATOM 788 O O . PHE A 1 98 ? 4.771 -0.938 -1.699 1.00 96.69 98 PHE A O 1
ATOM 795 N N . THR A 1 99 ? 2.775 -0.987 -0.657 1.00 97.75 99 THR A N 1
ATOM 796 C CA . THR A 1 99 ? 1.979 -0.644 -1.842 1.00 97.75 99 THR A CA 1
ATOM 797 C C . THR A 1 99 ? 2.343 0.739 -2.387 1.00 97.75 99 THR A C 1
ATOM 799 O O . THR A 1 99 ? 2.598 0.884 -3.582 1.00 97.75 99 THR A O 1
ATOM 802 N N . TYR A 1 100 ? 2.471 1.751 -1.526 1.00 97.50 100 TYR A N 1
ATOM 803 C CA . TYR A 1 100 ? 2.887 3.094 -1.952 1.00 97.50 100 TYR A CA 1
ATOM 804 C C . TYR A 1 100 ? 4.352 3.181 -2.401 1.00 97.50 100 TYR A C 1
ATOM 806 O O . TYR A 1 100 ? 4.668 3.925 -3.334 1.00 97.50 100 TYR A O 1
ATOM 814 N N . GLN A 1 101 ? 5.254 2.412 -1.785 1.00 95.81 101 GLN A N 1
ATOM 815 C CA . GLN A 1 101 ? 6.637 2.308 -2.263 1.00 95.81 101 GLN A CA 1
ATOM 816 C C . GLN A 1 101 ? 6.689 1.689 -3.663 1.00 95.81 101 GLN A C 1
ATOM 818 O O . GLN A 1 101 ? 7.341 2.239 -4.549 1.00 95.81 101 GLN A O 1
ATOM 823 N N . PHE A 1 102 ? 5.944 0.604 -3.890 1.00 97.06 102 PHE A N 1
ATOM 824 C CA . PHE A 1 102 ? 5.828 -0.018 -5.207 1.00 97.06 102 PHE A CA 1
ATOM 825 C C . PHE A 1 102 ? 5.289 0.960 -6.257 1.00 97.06 102 PHE A C 1
ATOM 827 O O . PHE A 1 102 ? 5.873 1.078 -7.332 1.00 97.06 102 PHE A O 1
ATOM 834 N N . LEU A 1 103 ? 4.226 1.706 -5.930 1.00 96.62 103 LEU A N 1
ATOM 835 C CA . LEU A 1 103 ? 3.679 2.752 -6.802 1.00 96.62 103 LEU A CA 1
ATOM 836 C C . LEU A 1 103 ? 4.737 3.805 -7.148 1.00 96.62 103 LEU A C 1
ATOM 838 O O . LEU A 1 103 ? 4.889 4.159 -8.309 1.00 96.62 103 LEU A O 1
ATOM 842 N N . SER A 1 104 ? 5.522 4.254 -6.167 1.00 95.12 104 SER A N 1
ATOM 843 C CA . SER A 1 104 ? 6.576 5.254 -6.388 1.00 95.12 104 SER A CA 1
ATOM 844 C C . SER A 1 104 ? 7.663 4.750 -7.345 1.00 95.12 104 SER A C 1
ATOM 846 O O . SER A 1 104 ? 8.115 5.491 -8.219 1.00 95.12 104 SER A O 1
ATOM 848 N N . PHE A 1 105 ? 8.050 3.477 -7.225 1.00 95.06 105 PHE A N 1
ATOM 849 C CA . PHE A 1 105 ? 8.990 2.848 -8.156 1.00 95.06 105 PHE A CA 1
ATOM 850 C C . PHE A 1 105 ? 8.391 2.699 -9.555 1.00 95.06 105 PHE A C 1
ATOM 852 O O . PHE A 1 105 ? 9.088 2.919 -10.543 1.00 95.06 105 PHE A O 1
ATOM 859 N N . PHE A 1 106 ? 7.103 2.368 -9.642 1.00 95.38 106 PHE A N 1
ATOM 860 C CA . PHE A 1 106 ? 6.399 2.239 -10.912 1.00 95.38 106 PHE A CA 1
ATOM 861 C C . PHE A 1 106 ? 6.264 3.581 -11.648 1.00 95.38 106 PHE A C 1
ATOM 863 O O . PHE A 1 106 ? 6.539 3.655 -12.844 1.00 95.38 106 PHE A O 1
ATOM 870 N N . GLU A 1 107 ? 5.931 4.666 -10.944 1.00 93.69 107 GLU A N 1
ATOM 871 C CA . GLU A 1 107 ? 5.872 6.009 -11.541 1.00 93.69 107 GLU A CA 1
ATOM 872 C C . GLU A 1 107 ? 7.225 6.477 -12.074 1.00 93.69 107 GLU A C 1
ATOM 874 O O . GLU A 1 107 ? 7.289 7.206 -13.065 1.00 93.69 107 GLU A O 1
ATOM 879 N N . HIS A 1 108 ? 8.315 6.094 -11.408 1.00 92.19 108 HIS A N 1
ATOM 880 C CA . HIS A 1 108 ? 9.653 6.369 -11.911 1.00 92.19 108 HIS A CA 1
ATOM 881 C C . HIS A 1 108 ? 9.958 5.534 -13.159 1.00 92.19 108 HIS A C 1
ATOM 883 O O . HIS A 1 108 ? 10.396 6.084 -14.167 1.00 92.19 108 HIS A O 1
ATOM 889 N N . TYR A 1 109 ? 9.649 4.237 -13.122 1.00 92.56 109 TYR A N 1
ATOM 890 C CA . TYR A 1 109 ? 9.821 3.325 -14.250 1.00 92.56 109 TYR A CA 1
ATOM 891 C C . TYR A 1 109 ? 9.142 3.841 -15.532 1.00 92.56 109 TYR A C 1
ATOM 893 O O . TYR A 1 109 ? 9.792 3.912 -16.576 1.00 92.56 109 TYR A O 1
ATOM 901 N N . LEU A 1 110 ? 7.886 4.301 -15.441 1.00 91.31 110 LEU A N 1
ATOM 902 C CA . LEU A 1 110 ? 7.126 4.824 -16.588 1.00 91.31 110 LEU A CA 1
ATOM 903 C C . LEU A 1 110 ? 7.777 6.033 -17.279 1.00 91.31 110 LEU A C 1
ATOM 905 O O . LEU A 1 110 ? 7.460 6.319 -18.431 1.00 91.31 110 LEU A O 1
ATOM 909 N N . LYS A 1 111 ? 8.658 6.765 -16.592 1.00 86.81 111 LYS A N 1
ATOM 910 C CA . LYS A 1 111 ? 9.326 7.954 -17.141 1.00 86.81 111 LYS A CA 1
ATOM 911 C C . LYS A 1 111 ? 10.626 7.632 -17.865 1.00 86.81 111 LYS A C 1
ATOM 913 O O . LYS A 1 111 ? 11.111 8.476 -18.614 1.00 86.81 111 LYS A O 1
ATOM 918 N N . CYS A 1 112 ? 11.227 6.480 -17.583 1.00 73.69 112 CYS A N 1
ATOM 919 C CA . CYS A 1 112 ? 12.654 6.296 -17.820 1.00 73.69 112 CYS A CA 1
ATOM 920 C C . CYS A 1 112 ? 13.014 5.023 -18.586 1.00 73.69 112 CYS A C 1
ATOM 922 O O . CYS A 1 112 ? 14.120 4.981 -19.125 1.00 73.69 112 CYS A O 1
ATOM 924 N N . GLU A 1 113 ? 12.161 3.991 -18.645 1.00 72.69 113 GLU A N 1
ATOM 925 C CA . GLU A 1 113 ? 12.640 2.671 -19.074 1.00 72.69 113 GLU A CA 1
ATOM 926 C C . GLU A 1 113 ? 11.706 1.829 -19.946 1.00 72.69 113 GLU A C 1
ATOM 928 O O . GLU A 1 113 ? 10.514 1.702 -19.698 1.00 72.69 113 GLU A O 1
ATOM 933 N N . ASP A 1 114 ? 12.335 1.129 -20.897 1.00 64.62 114 ASP A N 1
ATOM 934 C CA . ASP A 1 114 ? 11.749 0.107 -21.781 1.00 64.62 114 ASP A CA 1
ATOM 935 C C . ASP A 1 114 ? 11.969 -1.336 -21.262 1.00 64.62 114 ASP A C 1
ATOM 937 O O . ASP A 1 114 ? 11.741 -2.330 -21.955 1.00 64.62 114 ASP A O 1
ATOM 941 N N . ARG A 1 115 ? 12.486 -1.492 -20.033 1.00 73.19 115 ARG A N 1
ATOM 942 C CA . ARG A 1 115 ? 12.779 -2.807 -19.428 1.00 73.19 115 ARG A CA 1
ATOM 943 C C . ARG A 1 115 ? 11.537 -3.427 -18.793 1.00 73.19 115 ARG A C 1
ATOM 945 O O . ARG A 1 115 ? 10.533 -2.766 -18.600 1.00 73.19 115 ARG A O 1
ATOM 952 N N . LYS A 1 116 ? 11.589 -4.708 -18.417 1.00 84.19 116 LYS A N 1
ATOM 953 C CA . LYS A 1 116 ? 10.505 -5.334 -17.635 1.00 84.19 116 LYS A CA 1
ATOM 954 C C . LYS A 1 116 ? 10.526 -4.817 -16.194 1.00 84.19 116 LYS A C 1
ATOM 956 O O . LYS A 1 116 ? 11.557 -4.918 -15.531 1.00 84.19 116 LYS A O 1
ATOM 961 N N . PHE A 1 117 ? 9.385 -4.346 -15.697 1.00 92.56 117 PHE A N 1
ATOM 962 C CA . PHE A 1 117 ? 9.230 -3.966 -14.295 1.00 92.56 117 PHE A CA 1
ATOM 963 C C . PHE A 1 117 ? 8.978 -5.214 -13.436 1.00 92.56 117 PHE A C 1
ATOM 965 O O . PHE A 1 117 ? 7.969 -5.899 -13.599 1.00 92.56 117 PHE A O 1
ATOM 972 N N . ASN A 1 118 ? 9.926 -5.566 -12.566 1.00 92.25 118 ASN A N 1
ATOM 973 C CA . ASN A 1 118 ? 9.889 -6.796 -11.768 1.00 92.25 118 ASN A CA 1
ATOM 974 C C . ASN A 1 118 ? 10.738 -6.690 -10.485 1.00 92.25 118 ASN A C 1
ATOM 976 O O . ASN A 1 118 ? 11.312 -5.643 -10.187 1.00 92.25 118 ASN A O 1
ATOM 980 N N . SER A 1 119 ? 10.842 -7.774 -9.710 1.00 92.00 119 SER A N 1
ATOM 981 C CA . SER A 1 119 ? 11.625 -7.786 -8.463 1.00 92.00 119 SER A CA 1
ATOM 982 C C . SER A 1 119 ? 13.116 -7.493 -8.680 1.00 92.00 119 SER A C 1
ATOM 984 O O . SER A 1 119 ? 13.725 -6.803 -7.863 1.00 92.00 119 SER A O 1
ATOM 986 N N . ALA A 1 120 ? 13.712 -7.960 -9.783 1.00 91.00 120 ALA A N 1
ATOM 987 C CA . ALA A 1 120 ? 15.110 -7.679 -10.107 1.00 91.00 120 ALA A CA 1
ATOM 988 C C . ALA A 1 120 ? 15.329 -6.198 -10.446 1.00 91.00 120 ALA A C 1
ATOM 990 O O . ALA A 1 120 ? 16.313 -5.615 -9.988 1.00 91.00 120 ALA A O 1
ATOM 991 N N . TYR A 1 121 ? 14.396 -5.590 -11.184 1.00 91.50 121 TYR A N 1
ATOM 992 C CA . TYR A 1 121 ? 14.370 -4.151 -11.430 1.00 91.50 121 TYR A CA 1
ATOM 993 C C . TYR A 1 121 ? 14.354 -3.381 -10.109 1.00 91.50 121 TYR A C 1
ATOM 995 O O . TYR A 1 121 ? 15.268 -2.609 -9.830 1.00 91.50 121 TYR A O 1
ATOM 1003 N N . ILE A 1 122 ? 13.365 -3.659 -9.256 1.00 92.81 122 ILE A N 1
ATOM 1004 C CA . ILE A 1 122 ? 13.173 -2.946 -7.988 1.00 92.81 122 ILE A CA 1
ATOM 1005 C C . ILE A 1 122 ? 14.401 -3.093 -7.079 1.00 92.81 122 ILE A C 1
ATOM 1007 O O . ILE A 1 122 ? 14.815 -2.138 -6.432 1.00 92.81 122 ILE A O 1
ATOM 1011 N N . ALA A 1 123 ? 15.014 -4.276 -7.035 1.00 90.56 123 ALA A N 1
ATOM 1012 C CA . ALA A 1 123 ? 16.123 -4.547 -6.127 1.00 90.56 123 ALA A CA 1
ATOM 1013 C C . ALA A 1 123 ? 17.481 -3.999 -6.590 1.00 90.56 123 ALA A C 1
ATOM 1015 O O . ALA A 1 123 ? 18.350 -3.779 -5.746 1.00 90.56 123 ALA A O 1
ATOM 1016 N N . ARG A 1 124 ? 17.717 -3.894 -7.906 1.00 88.00 124 ARG A N 1
ATOM 1017 C CA . ARG A 1 124 ? 19.077 -3.745 -8.462 1.00 88.00 124 ARG A CA 1
ATOM 1018 C C . ARG A 1 124 ? 19.221 -2.657 -9.518 1.00 88.00 124 ARG A C 1
ATOM 1020 O O . ARG A 1 124 ? 20.337 -2.452 -9.988 1.00 88.00 124 ARG A O 1
ATOM 1027 N N . ASN A 1 125 ? 18.144 -1.994 -9.932 1.00 89.31 125 ASN A N 1
ATOM 1028 C CA . ASN A 1 125 ? 18.247 -0.951 -10.943 1.00 89.31 125 ASN A CA 1
ATOM 1029 C C . ASN A 1 125 ? 19.053 0.254 -10.398 1.00 89.31 125 ASN A C 1
ATOM 1031 O O . ASN A 1 125 ? 18.659 0.826 -9.378 1.00 89.31 125 ASN A O 1
ATOM 1035 N N . PRO A 1 126 ? 20.166 0.653 -11.049 1.00 88.88 126 PRO A N 1
ATOM 1036 C CA . PRO A 1 126 ? 21.000 1.750 -10.561 1.00 88.88 126 PRO A CA 1
ATOM 1037 C C . PRO A 1 126 ? 20.292 3.108 -10.554 1.00 88.88 126 PRO A C 1
ATOM 1039 O O . PRO A 1 126 ? 20.451 3.853 -9.594 1.00 88.88 126 PRO A O 1
ATOM 1042 N N . GLN A 1 127 ? 19.484 3.405 -11.578 1.00 88.50 127 GLN A N 1
ATOM 1043 C CA . GLN A 1 127 ? 18.749 4.671 -11.697 1.00 88.50 127 GLN A CA 1
ATOM 1044 C C . GLN A 1 127 ? 17.674 4.770 -10.614 1.00 88.50 127 GLN A C 1
ATOM 1046 O O . GLN A 1 127 ? 17.563 5.778 -9.921 1.00 88.50 127 GLN A O 1
ATOM 1051 N N . LEU A 1 128 ? 16.946 3.675 -10.380 1.00 89.25 128 LEU A N 1
ATOM 1052 C CA . LEU A 1 128 ? 15.991 3.602 -9.282 1.00 89.25 128 LEU A CA 1
ATOM 1053 C C . LEU A 1 128 ? 16.683 3.797 -7.925 1.00 89.25 128 LEU A C 1
ATOM 1055 O O . LEU A 1 128 ? 16.152 4.503 -7.074 1.00 89.25 128 LEU A O 1
ATOM 1059 N N . ASN A 1 129 ? 17.858 3.196 -7.711 1.00 89.50 129 ASN A N 1
ATOM 1060 C CA . ASN A 1 129 ? 18.605 3.331 -6.457 1.00 89.50 129 ASN A CA 1
ATOM 1061 C C . ASN A 1 129 ? 19.209 4.733 -6.263 1.00 89.50 129 ASN A C 1
ATOM 1063 O O . ASN A 1 129 ? 19.428 5.140 -5.127 1.00 89.50 129 ASN A O 1
ATOM 1067 N N . GLU A 1 130 ? 19.461 5.478 -7.336 1.00 90.56 130 GLU A N 1
ATOM 1068 C CA . GLU A 1 130 ? 19.861 6.886 -7.256 1.00 90.56 130 GLU A CA 1
ATOM 1069 C C . GLU A 1 130 ? 18.717 7.758 -6.716 1.00 90.56 130 GLU A C 1
ATOM 1071 O O . GLU A 1 130 ? 18.929 8.587 -5.833 1.00 90.56 130 GLU A O 1
ATOM 1076 N N . ILE A 1 131 ? 17.486 7.520 -7.183 1.00 90.88 131 ILE A N 1
ATOM 1077 C CA . ILE A 1 131 ? 16.296 8.276 -6.761 1.00 90.88 131 ILE A CA 1
ATOM 1078 C C . ILE A 1 131 ? 15.750 7.800 -5.408 1.00 90.88 131 ILE A C 1
ATOM 1080 O O . ILE A 1 131 ? 15.310 8.607 -4.587 1.00 90.88 131 ILE A O 1
ATOM 1084 N N . PHE A 1 132 ? 15.790 6.492 -5.153 1.00 90.25 132 PHE A N 1
ATOM 1085 C CA . PHE A 1 132 ? 15.286 5.857 -3.936 1.00 90.25 132 PHE A CA 1
ATOM 1086 C C . PHE A 1 132 ? 16.374 5.006 -3.259 1.00 90.25 132 PHE A C 1
ATOM 1088 O O . PHE A 1 132 ? 16.275 3.770 -3.256 1.00 90.25 132 PHE A O 1
ATOM 1095 N N . PRO A 1 133 ? 17.395 5.634 -2.642 1.00 89.25 133 PRO A N 1
ATOM 1096 C CA . PRO A 1 133 ? 18.531 4.925 -2.059 1.00 89.25 133 PRO A CA 1
ATOM 1097 C C . PRO A 1 133 ? 18.108 3.803 -1.118 1.00 89.25 133 PRO A C 1
ATOM 1099 O O . PRO A 1 133 ? 17.401 4.025 -0.132 1.00 89.25 133 PRO A O 1
ATOM 1102 N N . HIS A 1 134 ? 18.531 2.580 -1.444 1.00 86.62 134 HIS A N 1
ATOM 1103 C CA . HIS A 1 134 ? 18.284 1.348 -0.690 1.00 86.62 134 HIS A CA 1
ATOM 1104 C C . HIS A 1 134 ? 16.809 0.954 -0.501 1.00 86.62 134 HIS A C 1
ATOM 1106 O O . HIS A 1 134 ? 16.542 -0.121 0.037 1.00 86.62 134 HIS A O 1
ATOM 1112 N N . GLN A 1 135 ? 15.832 1.750 -0.949 1.00 90.81 135 GLN A N 1
ATOM 1113 C CA . GLN A 1 135 ? 14.422 1.480 -0.661 1.00 90.81 135 GLN A CA 1
ATOM 1114 C C . GLN A 1 135 ? 13.922 0.216 -1.359 1.00 90.81 135 GLN A C 1
ATOM 1116 O O . GLN A 1 135 ? 13.212 -0.573 -0.740 1.00 90.81 135 GLN A O 1
ATOM 1121 N N . GLY A 1 136 ? 14.321 -0.005 -2.614 1.00 91.88 136 GLY A N 1
ATOM 1122 C CA . GLY A 1 136 ? 13.965 -1.215 -3.353 1.00 91.88 136 GLY A CA 1
ATOM 1123 C C . GLY A 1 136 ? 14.549 -2.479 -2.719 1.00 91.88 136 GLY A C 1
ATOM 1124 O O . GLY A 1 136 ? 13.837 -3.461 -2.515 1.00 91.88 136 GLY A O 1
ATOM 1125 N N . HIS A 1 137 ? 15.820 -2.434 -2.300 1.00 91.00 137 HIS A N 1
ATOM 1126 C CA . HIS A 1 137 ? 16.444 -3.527 -1.550 1.00 91.00 137 HIS A CA 1
ATOM 1127 C C . HIS A 1 137 ? 15.726 -3.783 -0.217 1.00 91.00 137 HIS A C 1
ATOM 1129 O O . HIS A 1 137 ? 15.381 -4.924 0.090 1.00 91.00 137 HIS A O 1
ATOM 1135 N N . ASN A 1 138 ? 15.449 -2.726 0.549 1.00 90.88 138 ASN A N 1
ATOM 1136 C CA . ASN A 1 138 ? 14.775 -2.816 1.842 1.00 90.88 138 ASN A CA 1
ATOM 1137 C C . ASN A 1 138 ? 13.351 -3.362 1.711 1.00 90.88 138 ASN A C 1
ATOM 1139 O O . ASN A 1 138 ? 12.941 -4.176 2.533 1.00 90.88 138 ASN A O 1
ATOM 1143 N N . LEU A 1 139 ? 12.607 -2.967 0.673 1.00 93.00 139 LEU A N 1
ATOM 1144 C CA . LEU A 1 139 ? 11.292 -3.535 0.377 1.00 93.00 139 LEU A CA 1
ATOM 1145 C C . LEU A 1 139 ? 11.398 -5.049 0.180 1.00 93.00 139 LEU A C 1
ATOM 1147 O O . LEU A 1 139 ? 10.682 -5.801 0.834 1.00 93.00 139 LEU A O 1
ATOM 1151 N N . MET A 1 140 ? 12.330 -5.502 -0.661 1.00 93.69 140 MET A N 1
ATOM 1152 C CA . MET A 1 140 ? 12.519 -6.930 -0.918 1.00 93.69 140 MET A CA 1
ATOM 1153 C C . MET A 1 140 ? 12.934 -7.706 0.335 1.00 93.69 140 MET A C 1
ATOM 1155 O O . MET A 1 140 ? 12.446 -8.814 0.542 1.00 93.69 140 MET A O 1
ATOM 1159 N N . GLN A 1 141 ? 13.804 -7.14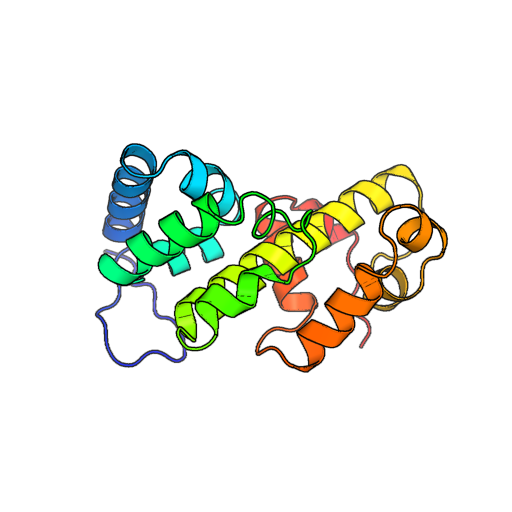5 1.180 1.00 91.62 141 GLN A N 1
ATOM 1160 C CA . GLN A 1 141 ? 14.177 -7.781 2.449 1.00 91.62 141 GLN A CA 1
ATOM 1161 C C . GLN A 1 141 ? 12.995 -7.851 3.417 1.00 91.62 141 GLN A C 1
ATOM 1163 O O . GLN A 1 141 ? 12.744 -8.899 4.000 1.00 91.62 141 GLN A O 1
ATOM 1168 N N . ASN A 1 142 ? 12.220 -6.774 3.546 1.00 90.69 142 ASN A N 1
ATOM 1169 C CA . ASN A 1 142 ? 11.054 -6.754 4.425 1.00 90.69 142 ASN A CA 1
ATOM 1170 C C . ASN A 1 142 ? 9.975 -7.747 3.973 1.00 90.69 142 ASN A C 1
ATOM 1172 O O . ASN A 1 142 ? 9.392 -8.424 4.816 1.00 90.69 142 ASN A O 1
ATOM 1176 N N . LEU A 1 143 ? 9.738 -7.875 2.663 1.00 92.69 143 LEU A N 1
ATOM 1177 C CA . LEU A 1 143 ? 8.767 -8.827 2.115 1.00 92.69 143 LEU A CA 1
ATOM 1178 C C . LEU A 1 143 ? 9.156 -10.288 2.379 1.00 92.69 143 LEU A C 1
ATOM 1180 O O . LEU A 1 143 ? 8.273 -11.104 2.605 1.00 92.69 143 LEU A O 1
ATOM 1184 N N . ARG A 1 144 ? 10.454 -10.624 2.453 1.00 89.44 144 ARG A N 1
ATOM 1185 C CA . ARG A 1 144 ? 10.909 -11.980 2.838 1.00 89.44 144 ARG A CA 1
ATOM 1186 C C . ARG A 1 144 ? 10.485 -12.390 4.248 1.00 89.44 144 ARG A C 1
ATOM 1188 O O . ARG A 1 144 ? 10.432 -13.579 4.540 1.00 89.44 144 ARG A O 1
ATOM 1195 N N . HIS A 1 145 ? 10.224 -11.416 5.114 1.00 86.94 145 HIS A N 1
ATOM 1196 C CA . HIS A 1 145 ? 9.807 -11.619 6.501 1.00 86.94 145 HIS A CA 1
ATOM 1197 C C . HIS A 1 145 ? 8.347 -11.213 6.736 1.00 86.94 145 HIS A C 1
ATOM 1199 O O . HIS A 1 145 ? 7.922 -11.064 7.881 1.00 86.94 145 HIS A O 1
ATOM 1205 N N . SER A 1 146 ? 7.584 -10.994 5.665 1.00 87.31 146 SER A N 1
ATOM 1206 C CA . SER A 1 146 ? 6.184 -10.588 5.720 1.00 87.31 146 SER A CA 1
ATOM 1207 C C . SER A 1 146 ? 5.279 -11.716 5.214 1.00 87.31 146 SER A C 1
ATOM 1209 O O . SER A 1 146 ? 5.740 -12.568 4.456 1.00 87.31 146 SER A O 1
ATOM 1211 N N . PRO A 1 147 ? 3.989 -11.726 5.595 1.00 88.31 147 PRO A N 1
ATOM 1212 C CA . PRO A 1 147 ? 3.028 -12.673 5.039 1.00 88.31 147 PRO A CA 1
ATOM 1213 C C . PRO A 1 147 ? 2.699 -12.394 3.564 1.00 88.31 147 PRO A C 1
ATOM 1215 O O . PRO A 1 147 ? 2.120 -13.260 2.922 1.00 88.31 147 PRO A O 1
ATOM 1218 N N . TRP A 1 148 ? 3.058 -11.217 3.035 1.00 92.56 148 TRP A N 1
ATOM 1219 C CA . TRP A 1 148 ? 2.859 -10.859 1.632 1.00 92.56 148 TRP A CA 1
ATOM 1220 C C . TRP A 1 148 ? 4.128 -11.005 0.805 1.00 92.56 148 TRP A C 1
ATOM 1222 O O . TRP A 1 148 ? 5.234 -10.691 1.259 1.00 92.56 148 TRP A O 1
ATOM 1232 N N . ASN A 1 149 ? 3.934 -11.359 -0.457 1.00 93.62 149 ASN A N 1
ATOM 1233 C CA . ASN A 1 149 ? 4.942 -11.315 -1.503 1.00 93.62 149 ASN A CA 1
ATOM 1234 C C . ASN A 1 149 ? 4.773 -10.078 -2.410 1.00 93.62 149 ASN A C 1
ATOM 1236 O O . ASN A 1 149 ? 3.831 -9.293 -2.289 1.00 93.62 149 ASN A O 1
ATOM 1240 N N . LEU A 1 150 ? 5.720 -9.880 -3.331 1.00 95.12 150 LEU A N 1
ATOM 1241 C CA . LEU A 1 150 ? 5.710 -8.724 -4.228 1.00 95.12 150 LEU A CA 1
ATOM 1242 C C . LEU A 1 150 ? 4.534 -8.743 -5.222 1.00 95.12 150 LEU A C 1
ATOM 1244 O O . LEU A 1 150 ? 4.050 -7.669 -5.571 1.00 95.12 150 LEU A O 1
ATOM 1248 N N . ASP A 1 151 ? 4.062 -9.915 -5.650 1.00 95.12 151 ASP A N 1
ATOM 1249 C CA . ASP A 1 151 ? 2.938 -10.042 -6.590 1.00 95.12 151 ASP A CA 1
ATOM 1250 C C . ASP A 1 151 ? 1.621 -9.590 -5.940 1.00 95.12 151 ASP A C 1
ATOM 1252 O O . ASP A 1 151 ? 0.794 -8.925 -6.572 1.00 95.12 151 ASP A O 1
ATOM 1256 N N . GLU A 1 152 ? 1.443 -9.887 -4.652 1.00 96.12 152 GLU A N 1
ATOM 1257 C CA . GLU A 1 152 ? 0.324 -9.383 -3.853 1.00 96.12 152 GLU A CA 1
ATOM 1258 C C . GLU A 1 152 ? 0.388 -7.857 -3.721 1.00 96.12 152 GLU A C 1
ATOM 1260 O O . GLU A 1 152 ? -0.611 -7.174 -3.954 1.00 96.12 152 GLU A O 1
ATOM 1265 N N . ILE A 1 153 ? 1.569 -7.297 -3.437 1.00 97.62 153 ILE A N 1
ATOM 1266 C CA . ILE A 1 153 ? 1.764 -5.838 -3.387 1.00 97.62 153 ILE A CA 1
ATOM 1267 C C . ILE A 1 153 ? 1.496 -5.188 -4.751 1.00 97.62 153 ILE A C 1
ATOM 1269 O O . ILE A 1 153 ? 0.823 -4.158 -4.821 1.00 97.62 153 ILE A O 1
ATOM 1273 N N . ALA A 1 154 ? 1.965 -5.793 -5.843 1.00 97.06 154 ALA A N 1
ATOM 1274 C CA . ALA A 1 154 ? 1.700 -5.321 -7.199 1.00 97.06 154 ALA A CA 1
ATOM 1275 C C . ALA A 1 154 ? 0.198 -5.356 -7.527 1.00 97.06 154 ALA A C 1
ATOM 1277 O O . ALA A 1 154 ? -0.321 -4.435 -8.159 1.00 97.06 154 ALA A O 1
ATOM 1278 N N . SER A 1 155 ? -0.519 -6.380 -7.058 1.00 97.38 155 SER A N 1
ATOM 1279 C CA . SER A 1 155 ? -1.968 -6.517 -7.245 1.00 97.38 155 SER A CA 1
ATOM 1280 C C . SER A 1 155 ? -2.761 -5.442 -6.501 1.00 97.38 155 SER A C 1
ATOM 1282 O O . SER A 1 155 ? -3.721 -4.908 -7.060 1.00 97.38 155 SER A O 1
ATOM 1284 N N . LEU A 1 156 ? -2.343 -5.078 -5.284 1.00 97.94 156 LEU A N 1
ATOM 1285 C CA . LEU A 1 156 ? -2.914 -3.953 -4.532 1.00 97.94 156 LEU A CA 1
ATOM 1286 C C . LEU A 1 156 ? -2.628 -2.623 -5.230 1.00 97.94 156 LEU A C 1
ATOM 1288 O O . LEU A 1 156 ? -3.535 -1.823 -5.446 1.00 97.94 156 LEU A O 1
ATOM 1292 N N . ALA A 1 157 ? -1.380 -2.403 -5.647 1.00 97.69 157 ALA A N 1
ATOM 1293 C CA . ALA A 1 157 ? -0.986 -1.196 -6.367 1.00 97.69 157 ALA A CA 1
ATOM 1294 C C . ALA A 1 157 ? -1.777 -1.037 -7.678 1.00 97.69 157 ALA A C 1
ATOM 1296 O O . ALA A 1 157 ? -2.188 0.070 -8.030 1.00 97.69 157 ALA A O 1
ATOM 1297 N N . ALA A 1 158 ? -2.075 -2.144 -8.362 1.00 97.62 158 ALA A N 1
ATOM 1298 C CA . ALA A 1 158 ? -2.880 -2.160 -9.579 1.00 97.62 158 ALA A CA 1
ATOM 1299 C C . ALA A 1 158 ? -4.350 -1.749 -9.378 1.00 97.62 158 ALA A C 1
ATOM 1301 O O . ALA A 1 158 ? -5.039 -1.496 -10.365 1.00 97.62 158 ALA A O 1
ATOM 1302 N N . GLN A 1 159 ? -4.848 -1.681 -8.139 1.00 97.38 159 GLN A N 1
ATOM 1303 C CA . GLN A 1 159 ? -6.170 -1.108 -7.849 1.00 97.38 159 GLN A CA 1
ATOM 1304 C C . GLN A 1 159 ? -6.165 0.414 -8.011 1.00 97.38 159 GLN A C 1
ATOM 1306 O O . GLN A 1 159 ? -7.160 0.987 -8.443 1.00 97.38 159 GLN A O 1
ATOM 1311 N N . MET A 1 160 ? -5.026 1.050 -7.722 1.00 96.06 160 MET A N 1
ATOM 1312 C CA . MET A 1 160 ? -4.827 2.485 -7.909 1.00 96.06 160 MET A CA 1
ATOM 1313 C C . MET A 1 160 ? -4.307 2.816 -9.316 1.00 96.06 160 MET A C 1
ATOM 1315 O O . MET A 1 160 ? -4.692 3.832 -9.890 1.00 96.06 160 MET A O 1
ATOM 1319 N N . ARG A 1 161 ? -3.427 1.975 -9.876 1.00 96.00 161 ARG A N 1
ATOM 1320 C CA . ARG A 1 161 ? -2.815 2.155 -11.205 1.00 96.00 161 ARG A CA 1
ATOM 1321 C C . ARG A 1 161 ? -2.917 0.879 -12.041 1.00 96.00 161 ARG A C 1
ATOM 1323 O O . ARG A 1 161 ? -1.987 0.068 -12.038 1.00 96.00 161 ARG A O 1
ATOM 1330 N N . PRO A 1 162 ? -4.041 0.666 -12.752 1.00 95.44 162 PRO A N 1
ATOM 1331 C CA . PRO A 1 162 ? -4.292 -0.565 -13.502 1.00 95.44 162 PRO A CA 1
ATOM 1332 C C . PRO A 1 162 ? -3.216 -0.914 -14.536 1.00 9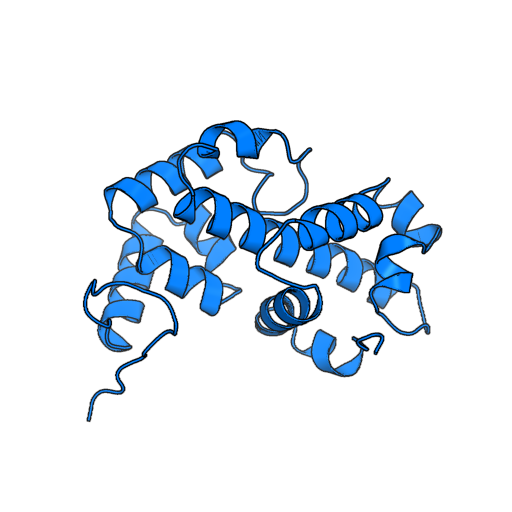5.44 162 PRO A C 1
ATOM 1334 O O . PRO A 1 162 ? -3.025 -2.095 -14.835 1.00 95.44 162 PRO A O 1
ATOM 1337 N N . GLU A 1 163 ? -2.472 0.077 -15.039 1.00 93.75 163 GLU A N 1
ATOM 1338 C CA . GLU A 1 163 ? -1.381 -0.114 -16.001 1.00 93.75 163 GLU A CA 1
ATOM 1339 C C . GLU A 1 163 ? -0.296 -1.056 -15.472 1.00 93.75 163 GLU A C 1
ATOM 1341 O O . GLU A 1 163 ? 0.336 -1.760 -16.257 1.00 93.75 163 GLU A O 1
ATOM 1346 N N . ILE A 1 164 ? -0.121 -1.156 -14.149 1.00 95.00 164 ILE A N 1
ATOM 1347 C CA . ILE A 1 164 ? 0.814 -2.097 -13.515 1.00 95.00 164 ILE A CA 1
ATOM 1348 C C . ILE A 1 164 ? 0.614 -3.518 -14.049 1.00 95.00 164 ILE A C 1
ATOM 1350 O O . ILE A 1 164 ? 1.595 -4.212 -14.298 1.00 95.00 164 ILE A O 1
ATOM 1354 N N . ARG A 1 165 ? -0.627 -3.943 -14.316 1.00 93.81 165 ARG A N 1
ATOM 1355 C CA . ARG A 1 165 ? -0.924 -5.285 -14.855 1.00 93.81 165 ARG A CA 1
ATOM 1356 C C . ARG A 1 165 ? -0.292 -5.516 -16.229 1.00 93.81 165 ARG A C 1
ATOM 1358 O O . ARG A 1 165 ? 0.083 -6.638 -16.558 1.00 93.81 165 ARG A O 1
ATOM 1365 N N . ALA A 1 166 ? -0.149 -4.461 -17.028 1.00 90.69 166 ALA A N 1
ATOM 1366 C CA . ALA A 1 166 ? 0.441 -4.532 -18.358 1.00 90.69 166 ALA A CA 1
ATOM 1367 C C . ALA A 1 166 ? 1.973 -4.586 -18.317 1.00 90.69 166 ALA A C 1
ATOM 1369 O O . ALA A 1 166 ? 2.559 -5.266 -19.157 1.00 90.69 166 ALA A O 1
ATOM 1370 N N . TYR A 1 167 ? 2.618 -3.954 -17.335 1.00 91.50 167 TYR A N 1
ATOM 1371 C CA . TYR A 1 167 ? 4.082 -3.815 -17.277 1.00 91.50 167 TYR A CA 1
ATOM 1372 C C . TYR A 1 167 ? 4.767 -4.756 -16.284 1.00 91.50 167 TYR A C 1
ATOM 1374 O O . TYR A 1 167 ? 5.887 -5.210 -16.531 1.00 91.50 167 TYR A O 1
ATOM 1382 N N . TYR A 1 168 ? 4.107 -5.062 -15.168 1.00 92.44 168 TYR A N 1
ATOM 1383 C CA . TYR A 1 168 ? 4.667 -5.908 -14.129 1.00 92.44 168 TYR A CA 1
ATOM 1384 C C . TYR A 1 168 ? 4.783 -7.351 -14.613 1.00 92.44 168 TYR A C 1
ATOM 1386 O O . TYR A 1 168 ? 3.847 -7.922 -15.184 1.00 92.44 168 TYR A O 1
ATOM 1394 N N . ARG A 1 169 ? 5.958 -7.945 -14.420 1.00 89.88 169 ARG A N 1
ATOM 1395 C CA . ARG A 1 169 ? 6.233 -9.337 -14.780 1.00 89.88 169 ARG A CA 1
ATOM 1396 C C . ARG A 1 169 ? 6.849 -10.047 -13.578 1.00 89.88 169 ARG A C 1
ATOM 1398 O O . ARG A 1 169 ? 8.014 -9.779 -13.286 1.00 89.88 169 ARG A O 1
ATOM 1405 N N . PRO A 1 170 ? 6.114 -10.946 -12.906 1.00 85.69 170 PRO A N 1
ATOM 1406 C CA . PRO A 1 170 ? 6.685 -11.794 -11.869 1.00 85.69 170 PRO A CA 1
ATOM 1407 C C . PRO A 1 170 ? 7.902 -12.550 -12.411 1.00 85.69 170 PRO A C 1
ATOM 1409 O O . PRO A 1 170 ? 7.923 -12.950 -13.579 1.00 85.69 170 PRO A O 1
ATOM 1412 N N . ILE A 1 171 ? 8.929 -12.721 -11.581 1.00 79.38 171 ILE A N 1
ATOM 1413 C CA . ILE A 1 171 ? 10.022 -13.648 -11.889 1.00 79.38 171 ILE A CA 1
ATOM 1414 C C . ILE A 1 171 ? 9.631 -14.976 -11.247 1.00 79.38 171 ILE A C 1
ATOM 1416 O O . ILE A 1 171 ? 9.607 -15.066 -10.022 1.00 79.38 171 ILE A O 1
ATOM 1420 N N . THR A 1 172 ? 9.279 -15.947 -12.089 1.00 57.41 172 THR A N 1
ATOM 1421 C CA . THR A 1 172 ? 9.104 -17.363 -11.732 1.00 57.41 172 THR A CA 1
ATOM 1422 C C . THR A 1 172 ? 10.429 -18.012 -11.379 1.00 57.41 172 THR A C 1
ATOM 1424 O O . THR A 1 172 ? 11.403 -17.738 -12.122 1.00 57.41 172 THR A O 1
#

Sequence (172 aa):
MAQIITFPGNEPSGDLTLVEVVQLLYHEEKMRPELISILKPIPDIAIEYVTLHENQRGVFEKFRKEYPKYLTGTGDGCGIKYLEDKNRIASLARKTRFTYQFLSFFEHYLKCEDRKFNSAYIARNPQLNEIFPHQGHNLMQNLRHSPWNLDEIASLAAQMRPEIRAYYRPIT

pLDDT: mean 87.32, std 14.76, range [37.19, 97.94]

Foldseek 3Di:
DWDFDDDPDDDDPDTDTPVRLVVLLVVCCVVQVLVSVLQVLQPVLSSLLSSDPPVLNVLLSVLCVVVVCQLLLRDPVPSLVSCPVPVSSSLSSLLSNLLNLLLVLVVVCVVDDPDADELCCLQPPPVSCVVVPCSSVVSQVVCVVHPDDVVVSLVSNCSNPVCSVVRHDYDD

Secondary structure (DSSP, 8-state):
-PPB---TT---S-PPBHHHHHHHHHHHHHH-HHHHHHHTTSHHHHHHHHTS-HHHHHHHHHHHHH-TTTTTT-S-SGGGGGGTT-HHHHHHHHHHHHHHHHHHHHHHHHHH--S-BSHHHHHH-HHHHHHSTTHHHHHHHHHHTSS--HHHHHHHHHHH-TTHHHHB----

Radius of gyration: 16.69 Å; chains: 1; bounding box: 51×30×42 Å